Protein AF-A0A961XMP0-F1 (afdb_monomer_lite)

Radius of gyration: 29.36 Å; chains: 1; bounding box: 99×93×45 Å

Structure (mmCIF, N/CA/C/O backbone):
data_AF-A0A961XMP0-F1
#
_entry.id   AF-A0A961XMP0-F1
#
loop_
_atom_site.group_PDB
_atom_site.id
_atom_site.type_symbol
_atom_site.label_atom_id
_atom_site.label_alt_id
_atom_site.label_comp_id
_atom_site.label_asym_id
_atom_site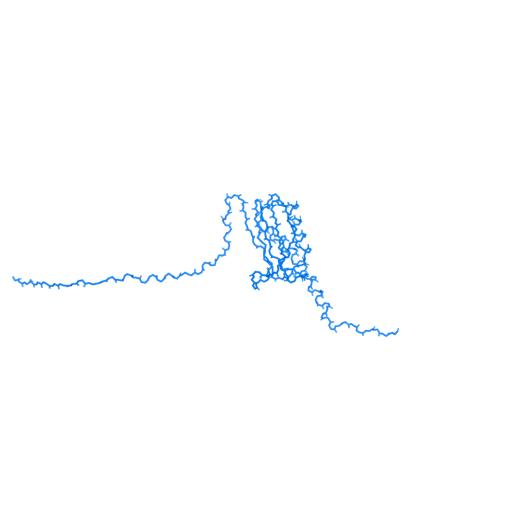.label_entity_id
_atom_site.label_seq_id
_atom_site.pdbx_PDB_ins_code
_atom_site.Cartn_x
_atom_site.Cartn_y
_atom_site.Cartn_z
_atom_site.occupancy
_atom_site.B_iso_or_equiv
_atom_site.auth_seq_id
_atom_site.auth_comp_id
_atom_site.auth_asym_id
_atom_site.auth_atom_id
_atom_site.pdbx_PDB_model_num
ATOM 1 N N . ASN A 1 1 ? -68.634 -59.457 -28.519 1.00 37.34 1 ASN A N 1
ATOM 2 C CA . ASN A 1 1 ? -67.687 -59.113 -29.603 1.00 37.34 1 ASN A CA 1
ATOM 3 C C . ASN A 1 1 ? -66.507 -58.380 -28.993 1.00 37.34 1 ASN A C 1
ATOM 5 O O . ASN A 1 1 ? -66.666 -57.226 -28.647 1.00 37.34 1 ASN A O 1
ATOM 9 N N . LEU A 1 2 ? -65.456 -59.065 -28.536 1.00 37.91 2 LEU A N 1
ATOM 10 C CA . LEU A 1 2 ? -64.418 -59.800 -29.287 1.00 37.91 2 LEU A CA 1
ATOM 11 C C . LEU A 1 2 ? -63.345 -58.866 -29.884 1.00 37.91 2 LEU A C 1
ATOM 13 O O . LEU A 1 2 ? -63.537 -58.380 -30.993 1.00 37.91 2 LEU A O 1
ATOM 17 N N . LYS A 1 3 ? -62.228 -58.703 -29.150 1.00 43.72 3 LYS A 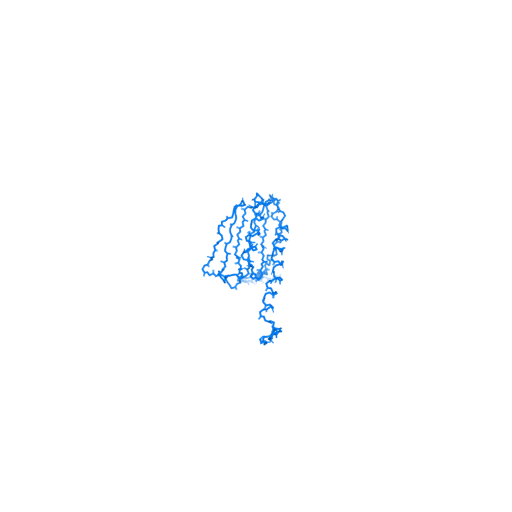N 1
ATOM 18 C CA . LYS A 1 3 ? -60.795 -58.771 -29.558 1.00 43.72 3 LYS A CA 1
ATOM 19 C C . LYS A 1 3 ? -59.956 -57.983 -28.526 1.00 43.72 3 LYS A C 1
ATOM 21 O O . LYS A 1 3 ? -60.251 -56.815 -28.322 1.00 43.72 3 LYS A O 1
ATOM 26 N N . ARG A 1 4 ? -59.086 -58.581 -27.689 1.00 39.03 4 ARG A N 1
ATOM 27 C CA . ARG A 1 4 ? -57.806 -59.293 -27.967 1.00 39.03 4 ARG A CA 1
ATOM 28 C C . ARG A 1 4 ? -56.853 -58.457 -28.830 1.00 39.03 4 ARG A C 1
ATOM 30 O O . ARG A 1 4 ? -57.309 -57.968 -29.853 1.00 39.03 4 ARG A O 1
ATOM 37 N N . ASP A 1 5 ? -55.549 -58.310 -28.610 1.00 39.44 5 ASP A N 1
ATOM 38 C CA . ASP A 1 5 ? -54.540 -58.714 -27.611 1.00 39.44 5 ASP A CA 1
ATOM 39 C C . ASP A 1 5 ? -53.233 -57.969 -28.010 1.00 39.44 5 ASP A C 1
ATOM 41 O O . ASP A 1 5 ? -53.103 -57.616 -29.181 1.00 39.44 5 ASP A O 1
ATOM 45 N N . ALA A 1 6 ? -52.263 -57.874 -27.082 1.00 36.75 6 ALA A N 1
ATOM 46 C CA . ALA A 1 6 ? -50.794 -57.788 -27.290 1.00 36.75 6 ALA A CA 1
ATOM 47 C C . ALA A 1 6 ? -50.204 -56.539 -28.001 1.00 36.75 6 ALA A C 1
ATOM 49 O O . ALA A 1 6 ? -50.778 -56.006 -28.934 1.00 36.75 6 ALA A O 1
ATOM 50 N N . GLY A 1 7 ? -49.020 -56.010 -27.675 1.00 31.45 7 GLY A N 1
ATOM 51 C CA . GLY A 1 7 ? -47.915 -56.398 -26.793 1.00 31.45 7 GLY A CA 1
ATOM 52 C C . GLY A 1 7 ? -46.647 -55.607 -27.201 1.00 31.45 7 GLY A C 1
ATOM 53 O O . GLY A 1 7 ? -46.629 -55.029 -28.284 1.00 31.45 7 GLY A O 1
ATOM 54 N N . SER A 1 8 ? -45.594 -55.659 -26.367 1.00 34.47 8 SER A N 1
ATOM 55 C CA . SER A 1 8 ? -44.212 -55.152 -26.593 1.00 34.47 8 SER A CA 1
ATOM 56 C C . SER A 1 8 ? -44.005 -53.627 -26.635 1.00 34.47 8 SER A C 1
ATOM 58 O O . SER A 1 8 ? -44.856 -52.898 -27.110 1.00 34.47 8 SER A O 1
ATOM 60 N N . ALA A 1 9 ? -42.873 -53.040 -26.242 1.00 39.22 9 ALA A N 1
ATOM 61 C CA . ALA A 1 9 ? -41.673 -53.462 -25.521 1.00 39.22 9 ALA A CA 1
ATOM 62 C C . ALA A 1 9 ? -40.875 -52.180 -25.164 1.00 39.22 9 ALA A C 1
ATOM 64 O O . ALA A 1 9 ? -41.014 -51.151 -25.817 1.00 39.22 9 ALA A O 1
ATOM 65 N N . VAL A 1 10 ? -40.060 -52.295 -24.118 1.00 41.28 10 VAL A N 1
ATOM 66 C CA . VAL A 1 10 ? -38.988 -51.420 -23.592 1.00 41.28 10 VAL A CA 1
ATOM 67 C C . VAL A 1 10 ? -38.142 -50.637 -24.615 1.00 41.28 10 VAL A C 1
ATOM 69 O O . VAL A 1 10 ? -37.844 -51.183 -25.674 1.00 41.28 10 VAL A O 1
ATOM 72 N N . HIS A 1 11 ? -37.693 -49.434 -24.208 1.00 39.97 11 HIS A N 1
ATOM 73 C CA . HIS A 1 11 ? -36.399 -48.720 -24.430 1.00 39.97 11 HIS A CA 1
ATOM 74 C C . HIS A 1 11 ? -36.661 -47.210 -24.209 1.00 39.97 11 HIS A C 1
ATOM 76 O O . HIS A 1 11 ? -37.748 -46.742 -24.524 1.00 39.97 11 HIS A O 1
ATOM 82 N N . ASP A 1 12 ? -35.788 -46.329 -23.739 1.00 38.31 12 ASP A N 1
ATOM 83 C CA . ASP A 1 12 ? -34.510 -46.354 -23.032 1.00 38.31 12 ASP A CA 1
ATOM 84 C C . ASP A 1 12 ? -34.289 -44.901 -22.554 1.00 38.31 12 ASP A C 1
ATOM 86 O O . ASP A 1 12 ? -34.971 -43.971 -23.001 1.00 38.31 12 ASP A O 1
ATOM 90 N N . HIS A 1 13 ? -33.365 -44.705 -21.626 1.00 52.16 13 HIS A N 1
ATOM 91 C CA . HIS A 1 13 ? -33.076 -43.430 -20.977 1.00 52.16 13 HIS A CA 1
ATOM 92 C C . HIS A 1 13 ? -32.430 -42.390 -21.911 1.00 52.16 13 HIS A C 1
ATOM 94 O O . HIS A 1 13 ? -31.465 -42.705 -22.597 1.00 52.16 1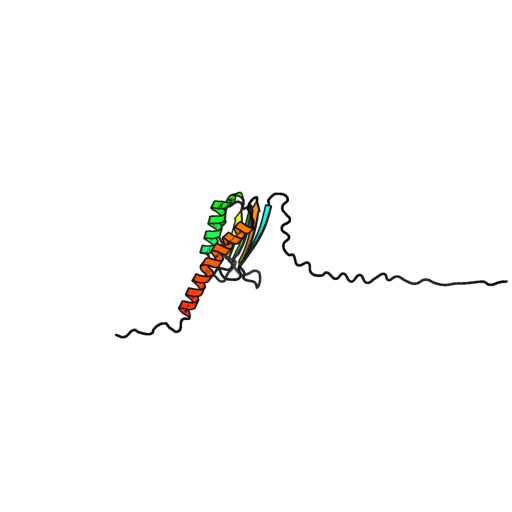3 HIS A O 1
ATOM 100 N N . ALA A 1 14 ? -32.861 -41.124 -21.818 1.00 44.22 14 ALA A N 1
ATOM 101 C CA . ALA A 1 14 ? -31.994 -39.938 -21.930 1.00 44.22 14 ALA A CA 1
ATOM 102 C C . ALA A 1 14 ? -32.779 -38.679 -21.520 1.00 44.22 14 ALA A C 1
ATOM 104 O O . ALA A 1 14 ? -33.478 -38.059 -22.321 1.00 44.22 14 ALA A O 1
ATOM 105 N N . HIS A 1 15 ? -32.690 -38.318 -20.241 1.00 48.19 15 HIS A N 1
ATOM 106 C CA . HIS A 1 15 ? -33.170 -37.032 -19.748 1.00 48.19 15 HIS A CA 1
ATOM 107 C C . HIS A 1 15 ? -32.142 -35.936 -20.068 1.00 48.19 15 HIS A C 1
ATOM 109 O O . HIS A 1 15 ? -30.964 -36.106 -19.781 1.00 48.19 15 HIS A O 1
ATOM 115 N N . CYS A 1 16 ? -32.649 -34.856 -20.674 1.00 44.03 16 CYS A N 1
ATOM 116 C CA . CYS A 1 16 ? -32.157 -33.473 -20.728 1.00 44.03 16 CYS A CA 1
ATOM 117 C C . CYS A 1 16 ? -30.636 -33.218 -20.710 1.00 44.03 16 CYS A C 1
ATOM 119 O O . CYS A 1 16 ? -29.977 -33.341 -19.680 1.00 44.03 16 CYS A O 1
ATOM 121 N N . ASN A 1 17 ? -30.137 -32.680 -21.831 1.00 46.56 17 ASN A N 1
ATOM 122 C CA . ASN A 1 17 ? -29.031 -31.724 -21.827 1.00 46.56 17 ASN A CA 1
ATOM 123 C C . ASN A 1 17 ? -29.375 -30.579 -20.863 1.00 46.56 17 ASN A C 1
ATOM 125 O O . ASN A 1 17 ? -30.164 -29.698 -21.206 1.00 46.56 17 ASN A O 1
ATOM 129 N N . ASP A 1 18 ? -28.796 -30.603 -19.668 1.00 46.88 18 ASP A N 1
ATOM 130 C CA . ASP A 1 18 ? -28.601 -29.396 -18.875 1.00 46.88 18 ASP A CA 1
ATOM 131 C C . ASP A 1 18 ? -27.224 -28.855 -19.267 1.00 46.88 18 ASP A C 1
ATOM 133 O O . ASP A 1 18 ? -26.185 -29.230 -18.721 1.00 46.88 18 ASP A O 1
ATOM 137 N N . ASP A 1 19 ? -27.212 -28.060 -20.335 1.00 46.28 19 ASP A N 1
ATOM 138 C CA . ASP A 1 19 ? -26.082 -27.206 -20.668 1.00 46.28 19 ASP A CA 1
ATOM 139 C C . ASP A 1 19 ? -25.951 -26.177 -19.534 1.00 46.28 19 ASP A C 1
ATOM 141 O O . ASP A 1 19 ? -26.573 -25.113 -19.542 1.00 46.28 19 ASP A O 1
ATOM 145 N N . HIS A 1 20 ? -25.163 -26.532 -18.517 1.00 52.94 20 HIS A N 1
ATOM 146 C CA . HIS A 1 20 ? -24.686 -25.617 -17.490 1.00 52.94 20 HIS A CA 1
ATOM 147 C C . HIS A 1 20 ? -23.772 -24.571 -18.142 1.00 52.94 20 HIS A C 1
ATOM 149 O O . HIS A 1 20 ? -22.544 -24.697 -18.156 1.00 52.94 20 HIS A O 1
ATOM 155 N N . ASP A 1 21 ? -24.380 -23.517 -18.683 1.00 43.62 21 ASP A N 1
ATOM 156 C CA . ASP A 1 21 ? -23.687 -22.275 -18.993 1.00 43.62 21 ASP A CA 1
ATOM 157 C C . ASP A 1 21 ? -23.206 -21.650 -17.678 1.00 43.62 21 ASP A C 1
ATOM 159 O O . ASP A 1 21 ? -23.930 -20.946 -16.970 1.00 43.62 21 ASP A O 1
ATOM 163 N N . HIS A 1 22 ? -21.954 -21.937 -17.324 1.00 51.44 22 HIS A N 1
ATOM 164 C CA . HIS A 1 22 ? -21.215 -21.201 -16.309 1.00 51.44 22 HIS A CA 1
ATOM 165 C C . HIS A 1 22 ? -20.852 -19.821 -16.863 1.00 51.44 22 HIS A C 1
ATOM 167 O O . HIS A 1 22 ? -19.689 -19.513 -17.138 1.00 51.44 22 HIS A O 1
ATOM 173 N N . SER A 1 23 ? -21.874 -18.978 -16.999 1.00 55.84 23 SER A N 1
ATOM 174 C CA . SER A 1 23 ? -21.735 -17.545 -17.190 1.00 55.84 23 SER A CA 1
ATOM 175 C C . SER A 1 23 ? -20.904 -16.977 -16.036 1.00 55.84 23 SER A C 1
ATOM 177 O O . SER A 1 23 ? -21.353 -16.840 -14.900 1.00 55.84 23 SER A O 1
ATOM 179 N N . LEU A 1 24 ? -19.642 -16.713 -16.366 1.00 49.91 24 LEU A N 1
ATOM 180 C CA . LEU A 1 24 ? -18.600 -16.025 -15.618 1.00 49.91 24 LEU A CA 1
ATOM 181 C C . LEU A 1 24 ? -19.163 -15.074 -14.553 1.00 49.91 24 LEU A C 1
ATOM 183 O O . LEU A 1 24 ? -19.532 -13.933 -14.843 1.00 49.91 24 LEU A O 1
ATOM 187 N N . HIS A 1 25 ? -19.155 -15.517 -13.295 1.00 42.47 25 HIS A N 1
ATOM 188 C CA . HIS A 1 25 ? -19.310 -14.622 -12.157 1.00 42.47 25 HIS A CA 1
ATOM 189 C C . HIS A 1 25 ? -18.108 -13.675 -12.119 1.00 42.47 25 HIS A C 1
ATOM 191 O O . HIS A 1 25 ? -17.068 -13.947 -11.518 1.00 42.47 25 HIS A O 1
ATOM 197 N N . ARG A 1 26 ? -18.255 -12.535 -12.793 1.00 40.97 26 ARG A N 1
ATOM 198 C CA . ARG A 1 26 ? -17.477 -11.330 -12.537 1.00 40.97 26 ARG A CA 1
ATOM 199 C C . ARG A 1 26 ? -17.668 -11.006 -11.058 1.00 40.97 26 ARG A C 1
ATOM 201 O O . ARG A 1 26 ? -18.730 -10.537 -10.663 1.00 40.97 26 ARG A O 1
ATOM 208 N N . HIS A 1 27 ? -16.658 -11.302 -10.243 1.00 43.28 27 HIS A N 1
ATOM 209 C CA . HIS A 1 27 ? -16.590 -10.869 -8.851 1.00 43.28 27 HIS A CA 1
ATOM 210 C C . HIS A 1 27 ? -16.403 -9.347 -8.815 1.00 43.28 27 HIS A C 1
ATOM 212 O O . HIS A 1 27 ? -15.313 -8.831 -8.577 1.00 43.28 27 HIS A O 1
ATOM 218 N N . GLU A 1 28 ? -17.482 -8.622 -9.088 1.00 45.62 28 GLU A N 1
ATOM 219 C CA . GLU A 1 28 ? -17.669 -7.275 -8.577 1.00 45.62 28 GLU A CA 1
ATOM 220 C C . GLU A 1 28 ? -17.655 -7.411 -7.048 1.00 45.62 28 GLU A C 1
ATOM 222 O O . GLU A 1 28 ? -18.425 -8.184 -6.477 1.00 45.62 28 GLU A O 1
ATOM 227 N N . GLN A 1 29 ? -16.664 -6.805 -6.396 1.00 49.81 29 GLN A N 1
ATOM 228 C CA . GLN A 1 29 ? -16.400 -7.007 -4.973 1.00 49.81 29 GLN A CA 1
ATOM 229 C C . GLN A 1 29 ? -17.581 -6.491 -4.133 1.00 49.81 29 GLN A C 1
ATOM 231 O O . GLN A 1 29 ? -17.696 -5.297 -3.872 1.00 49.81 29 GLN A O 1
ATOM 236 N N . ASP A 1 30 ? -18.465 -7.398 -3.718 1.00 48.66 30 ASP A N 1
ATOM 237 C CA . ASP A 1 30 ? -19.588 -7.116 -2.822 1.00 48.66 30 ASP A CA 1
ATOM 238 C C . ASP A 1 30 ? -19.068 -6.683 -1.428 1.00 48.66 30 ASP A C 1
ATOM 240 O O . ASP A 1 30 ? -18.351 -7.451 -0.776 1.00 48.66 30 ASP A O 1
ATOM 244 N N . PRO A 1 31 ? -19.409 -5.482 -0.915 1.00 53.31 31 PRO A N 1
ATOM 245 C CA . PRO A 1 31 ? -18.901 -4.956 0.359 1.00 53.31 31 PRO A CA 1
ATOM 246 C C . PRO A 1 31 ? -19.544 -5.586 1.615 1.00 53.31 31 PRO A C 1
ATOM 248 O O . PRO A 1 31 ? -19.527 -4.988 2.692 1.00 53.31 31 PRO A O 1
ATOM 251 N N . ARG A 1 32 ? -20.138 -6.781 1.526 1.00 48.88 32 ARG A N 1
ATOM 252 C CA . ARG A 1 32 ? -21.027 -7.328 2.571 1.00 48.88 32 ARG A CA 1
ATOM 253 C C . ARG A 1 32 ? -20.388 -8.206 3.649 1.00 48.88 32 ARG A C 1
ATOM 255 O O . ARG A 1 32 ? -21.115 -8.712 4.501 1.00 48.88 32 ARG A O 1
ATOM 262 N N . ILE A 1 33 ? -19.062 -8.313 3.749 1.00 52.41 33 ILE A N 1
ATOM 263 C CA . ILE A 1 33 ? -18.427 -8.906 4.948 1.00 52.41 33 ILE A CA 1
ATOM 264 C C . ILE A 1 33 ? -18.322 -7.843 6.061 1.00 52.41 33 ILE A C 1
ATOM 266 O O . ILE A 1 33 ? -17.253 -7.540 6.569 1.00 52.41 33 ILE A O 1
ATOM 270 N N . ALA A 1 34 ? -19.448 -7.249 6.460 1.00 53.41 34 ALA A N 1
ATOM 271 C CA . ALA A 1 34 ? -19.516 -6.241 7.524 1.00 53.41 34 ALA A CA 1
ATOM 272 C C . ALA A 1 34 ? -19.912 -6.842 8.885 1.00 53.41 34 ALA A C 1
ATOM 274 O O . ALA A 1 34 ? -20.458 -6.145 9.736 1.00 53.41 34 ALA A O 1
ATOM 275 N N . HIS A 1 35 ? -19.673 -8.136 9.129 1.00 54.06 35 HIS A N 1
ATOM 276 C CA . HIS A 1 35 ? -20.205 -8.772 10.341 1.00 54.06 35 HIS A CA 1
ATOM 277 C C . HIS A 1 35 ? -19.411 -8.451 11.626 1.00 54.06 35 HIS A C 1
ATOM 279 O O . HIS A 1 35 ? -19.889 -8.729 12.720 1.00 54.06 35 HIS A O 1
ATOM 285 N N . GLN A 1 36 ? -18.224 -7.832 11.532 1.00 70.19 36 GLN A N 1
ATOM 286 C CA . GLN A 1 36 ? -17.381 -7.492 12.700 1.00 70.19 36 GLN A CA 1
ATOM 287 C C . GLN A 1 36 ? -16.622 -6.157 12.563 1.00 70.19 36 GLN A C 1
ATOM 289 O O . GLN A 1 36 ? -15.614 -5.934 13.240 1.00 70.19 36 GLN A O 1
ATOM 294 N N . GLY A 1 37 ? -17.059 -5.281 11.650 1.00 84.19 37 GLY A N 1
ATOM 295 C CA . GLY A 1 37 ? -16.335 -4.048 11.320 1.00 84.19 37 GLY A CA 1
ATOM 296 C C . GLY A 1 37 ? -14.952 -4.293 10.705 1.00 84.19 37 GLY A C 1
ATOM 297 O O . GLY A 1 37 ? -14.113 -3.399 10.738 1.00 84.19 37 GLY A O 1
ATOM 298 N N . ILE A 1 38 ? -14.695 -5.501 10.195 1.00 90.75 38 ILE A N 1
ATOM 299 C CA . ILE A 1 38 ? -13.493 -5.837 9.432 1.00 90.75 38 ILE A CA 1
ATOM 300 C C . ILE A 1 38 ? -13.796 -5.576 7.964 1.00 90.75 38 ILE A C 1
ATOM 302 O O . ILE A 1 38 ? -14.817 -6.036 7.469 1.00 90.75 38 ILE A O 1
ATOM 306 N N . SER A 1 39 ? -12.897 -4.885 7.276 1.00 90.25 39 SER A N 1
ATOM 307 C CA . SER A 1 39 ? -13.047 -4.571 5.859 1.00 90.25 39 SER A CA 1
ATOM 308 C C . SER A 1 39 ? -11.745 -4.845 5.123 1.00 90.25 39 SER A C 1
ATOM 310 O O . SER A 1 39 ? -10.661 -4.644 5.671 1.00 90.25 39 SER A O 1
ATOM 312 N N . SER A 1 40 ? -11.840 -5.277 3.871 1.00 91.00 40 SER A N 1
ATOM 313 C CA . SER A 1 40 ? -10.691 -5.448 2.983 1.00 91.00 40 SER A CA 1
ATOM 314 C C . SER A 1 40 ? -10.821 -4.545 1.769 1.00 91.00 40 SER A C 1
ATOM 316 O O . SER A 1 40 ? -11.919 -4.391 1.238 1.00 91.00 40 SER A O 1
ATOM 318 N N . LEU A 1 41 ? -9.702 -3.999 1.306 1.00 94.00 41 LEU A N 1
ATOM 319 C CA . LEU A 1 41 ? -9.615 -3.324 0.016 1.00 94.00 41 LEU A CA 1
ATOM 320 C C . LEU A 1 41 ? -8.329 -3.698 -0.712 1.00 94.00 41 LEU A C 1
ATOM 322 O O . LEU A 1 41 ? -7.332 -4.070 -0.086 1.00 94.00 41 LEU A O 1
ATOM 326 N N . VAL A 1 42 ? -8.372 -3.574 -2.035 1.00 95.19 42 VAL A N 1
ATOM 327 C CA . VAL A 1 42 ? -7.212 -3.721 -2.910 1.00 95.19 42 VAL A CA 1
ATOM 328 C C . VAL A 1 42 ? -6.950 -2.372 -3.564 1.00 95.19 42 VAL A C 1
ATOM 330 O O . VAL A 1 42 ? -7.779 -1.883 -4.324 1.00 95.19 42 VAL A O 1
ATOM 333 N N . LEU A 1 43 ? -5.805 -1.778 -3.249 1.00 95.00 43 LEU A N 1
ATOM 334 C CA . LEU A 1 43 ? -5.296 -0.586 -3.917 1.00 95.00 43 LEU A CA 1
ATOM 335 C C . LEU A 1 43 ? -4.565 -1.037 -5.179 1.00 95.00 43 LEU A C 1
ATOM 337 O O . LEU A 1 43 ? -3.702 -1.915 -5.090 1.00 95.00 43 LEU A O 1
ATOM 341 N N . VAL A 1 44 ? -4.900 -0.453 -6.327 1.00 94.31 44 VAL A N 1
ATOM 342 C CA . VAL A 1 44 ? -4.262 -0.753 -7.615 1.00 94.31 44 VAL A CA 1
ATOM 343 C C . VAL A 1 44 ? -3.749 0.540 -8.235 1.00 94.31 44 VAL A C 1
ATOM 345 O O . VAL A 1 44 ? -4.436 1.560 -8.182 1.00 94.31 44 VAL A O 1
ATOM 348 N N . HIS A 1 45 ? -2.543 0.505 -8.798 1.00 94.56 45 HIS A N 1
ATOM 349 C CA . HIS A 1 45 ? -1.992 1.620 -9.559 1.00 94.56 45 HIS A CA 1
ATOM 350 C C . HIS A 1 45 ? -1.133 1.119 -10.721 1.00 94.56 45 HIS A C 1
ATOM 352 O O . HIS A 1 45 ? -0.230 0.307 -10.521 1.00 94.56 45 HIS A O 1
ATOM 358 N N . ASP A 1 46 ? -1.416 1.610 -11.925 1.00 91.88 46 ASP A N 1
ATOM 359 C CA . ASP A 1 46 ? -0.863 1.048 -13.164 1.00 91.88 46 ASP A CA 1
ATOM 360 C C . ASP A 1 46 ? 0.533 1.590 -13.510 1.00 91.88 46 ASP A C 1
ATOM 362 O O . ASP A 1 46 ? 1.296 0.935 -14.218 1.00 91.88 46 ASP A O 1
ATOM 366 N N . SER A 1 47 ? 0.890 2.765 -12.986 1.00 90.50 47 SER A N 1
ATOM 367 C CA . SER A 1 47 ? 2.179 3.412 -13.245 1.00 90.50 47 SER A CA 1
ATOM 368 C C . SER A 1 47 ? 3.212 3.115 -12.148 1.00 90.50 47 SER A C 1
ATOM 370 O O . SER A 1 47 ? 2.844 2.825 -11.006 1.00 90.50 47 SER A O 1
ATOM 372 N N . PRO A 1 48 ? 4.520 3.211 -12.449 1.00 93.06 48 PRO A N 1
ATOM 373 C CA . PRO A 1 48 ? 5.557 3.142 -11.426 1.00 93.06 48 PRO A CA 1
ATOM 374 C C . PRO A 1 48 ? 5.428 4.289 -10.416 1.00 93.06 48 PRO A 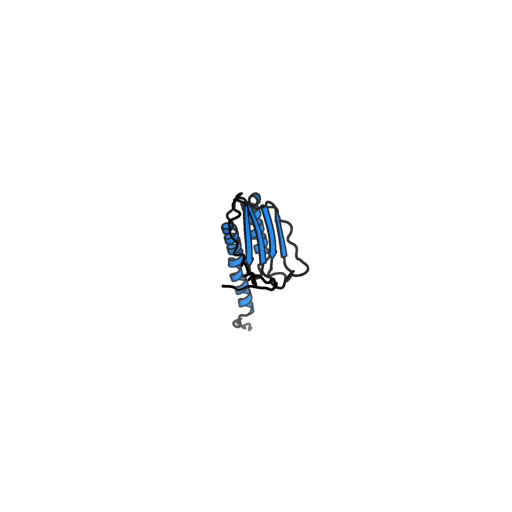C 1
ATOM 376 O O . PRO A 1 48 ? 5.237 5.445 -10.797 1.00 93.06 48 PRO A O 1
ATOM 379 N N . LEU A 1 49 ? 5.575 3.976 -9.129 1.00 92.88 49 LEU A N 1
ATOM 380 C CA . LEU A 1 49 ? 5.552 4.944 -8.030 1.00 92.88 49 LEU A CA 1
ATOM 381 C C . LEU A 1 49 ? 6.959 5.139 -7.456 1.00 92.88 49 LEU A C 1
ATOM 383 O O . LEU A 1 49 ? 7.672 4.160 -7.271 1.00 92.88 49 LEU A O 1
ATOM 387 N N . PRO A 1 50 ? 7.382 6.357 -7.097 1.00 93.00 50 PRO A N 1
ATOM 388 C CA . PRO A 1 50 ? 8.641 6.526 -6.379 1.00 93.00 50 PRO A CA 1
ATOM 389 C C . PRO A 1 50 ? 8.618 5.767 -5.047 1.00 93.00 50 PRO A C 1
ATOM 391 O O . PRO A 1 50 ? 7.619 5.831 -4.322 1.00 93.00 50 PRO A O 1
ATOM 394 N N . VAL A 1 51 ? 9.716 5.107 -4.672 1.00 91.94 51 VAL A N 1
ATOM 395 C CA . VAL A 1 51 ? 9.817 4.341 -3.407 1.00 91.94 51 VAL A CA 1
ATOM 396 C C . VAL A 1 51 ? 9.376 5.189 -2.207 1.00 91.94 51 VAL A C 1
ATOM 398 O O . VAL A 1 51 ? 8.578 4.742 -1.381 1.00 91.94 51 VAL A O 1
ATOM 401 N N . ARG A 1 52 ? 9.795 6.460 -2.170 1.00 91.31 52 ARG A N 1
ATOM 402 C CA . ARG A 1 52 ? 9.438 7.421 -1.113 1.00 91.31 52 ARG A CA 1
ATOM 403 C C . ARG A 1 52 ? 7.927 7.572 -0.908 1.00 91.31 52 ARG A C 1
ATOM 405 O O . ARG A 1 52 ? 7.483 7.777 0.220 1.00 91.31 52 ARG A O 1
ATOM 412 N N . VAL A 1 53 ? 7.131 7.489 -1.977 1.00 91.62 53 VAL A N 1
ATOM 413 C CA . VAL A 1 53 ? 5.662 7.598 -1.907 1.00 91.62 53 VAL A CA 1
ATOM 414 C C . VAL A 1 53 ? 5.086 6.454 -1.085 1.00 91.62 53 VAL A C 1
ATOM 416 O O . VAL A 1 53 ? 4.229 6.663 -0.227 1.00 91.62 53 VAL A O 1
ATOM 419 N N . ILE A 1 54 ? 5.600 5.252 -1.317 1.00 92.69 54 ILE A N 1
ATOM 420 C CA . ILE A 1 54 ? 5.174 4.032 -0.640 1.00 92.69 54 ILE A CA 1
ATOM 421 C C . ILE A 1 54 ? 5.614 4.052 0.818 1.00 92.69 54 ILE A C 1
ATOM 423 O O . ILE A 1 54 ? 4.816 3.716 1.690 1.00 92.69 54 ILE A O 1
ATOM 427 N N . GLU A 1 55 ? 6.843 4.491 1.089 1.00 91.75 55 GLU A N 1
ATOM 428 C CA . GLU A 1 55 ? 7.360 4.660 2.451 1.00 91.75 55 GLU A CA 1
ATOM 429 C C . GLU A 1 55 ? 6.495 5.642 3.246 1.00 91.75 55 GLU A C 1
ATOM 431 O O . GLU A 1 55 ? 5.976 5.286 4.301 1.00 91.75 55 GLU A O 1
ATOM 436 N N . THR A 1 56 ? 6.233 6.832 2.696 1.00 91.88 56 THR A N 1
ATOM 437 C CA . THR A 1 56 ? 5.417 7.859 3.368 1.00 91.88 56 THR A CA 1
ATOM 438 C C . THR A 1 56 ? 3.978 7.386 3.588 1.00 91.88 56 THR A C 1
ATOM 440 O O . THR A 1 56 ? 3.400 7.614 4.653 1.00 91.88 56 THR A O 1
ATOM 443 N N . PHE A 1 57 ? 3.390 6.688 2.612 1.00 92.31 57 PHE A N 1
ATOM 444 C CA . PHE A 1 57 ? 2.074 6.072 2.771 1.00 92.31 57 PHE A CA 1
ATOM 445 C C . PHE A 1 57 ? 2.064 5.039 3.911 1.00 92.31 57 PHE A C 1
ATOM 447 O O . PHE A 1 57 ? 1.168 5.074 4.758 1.00 92.31 57 PHE A O 1
ATOM 454 N N . CYS A 1 58 ? 3.061 4.149 3.966 1.00 91.06 58 CYS A N 1
ATOM 455 C CA . CYS A 1 58 ? 3.180 3.138 5.018 1.00 91.06 58 CYS A CA 1
ATOM 456 C C . CYS A 1 58 ? 3.384 3.772 6.402 1.00 91.06 58 CYS A C 1
ATOM 458 O O . CYS A 1 58 ? 2.701 3.389 7.350 1.00 91.06 58 CYS A O 1
ATOM 460 N N . GLU A 1 59 ? 4.270 4.763 6.520 1.00 90.12 59 GLU A N 1
ATOM 461 C CA . GLU A 1 59 ? 4.540 5.501 7.762 1.00 90.12 59 GLU A CA 1
ATOM 462 C C . GLU A 1 59 ? 3.291 6.213 8.292 1.00 90.12 59 GLU A C 1
ATOM 464 O O . GLU A 1 59 ? 2.976 6.150 9.486 1.00 90.12 59 GLU A O 1
ATOM 469 N N . LEU A 1 60 ? 2.534 6.864 7.408 1.00 90.12 60 LEU A N 1
ATOM 470 C CA . LEU A 1 60 ? 1.301 7.537 7.795 1.00 90.12 60 LEU A CA 1
ATOM 471 C C . LEU A 1 60 ? 0.224 6.533 8.218 1.00 90.12 60 LEU A C 1
ATOM 473 O O . LEU A 1 60 ? -0.453 6.738 9.226 1.00 90.12 60 LEU A O 1
ATOM 477 N N . LEU A 1 61 ? 0.084 5.424 7.491 1.00 89.75 61 LEU A N 1
ATOM 478 C CA . LEU A 1 61 ? -0.873 4.380 7.849 1.00 89.75 61 LEU A CA 1
ATOM 479 C C . LEU A 1 61 ? -0.512 3.723 9.192 1.00 89.75 61 LEU A C 1
ATOM 481 O O . LEU A 1 61 ? -1.403 3.469 10.002 1.00 89.75 61 LEU A O 1
ATOM 485 N N . ALA A 1 62 ? 0.779 3.498 9.453 1.00 88.19 62 ALA A N 1
ATOM 486 C CA . ALA A 1 62 ? 1.291 2.990 10.725 1.00 88.19 62 ALA A CA 1
ATOM 487 C C . ALA A 1 62 ? 0.993 3.943 11.891 1.00 88.19 62 ALA A C 1
ATOM 489 O O . ALA A 1 62 ? 0.466 3.520 12.920 1.00 88.19 62 ALA A O 1
ATOM 490 N N . SER A 1 63 ? 1.317 5.227 11.722 1.00 87.62 63 SER A N 1
ATOM 491 C CA . SER A 1 63 ? 1.227 6.235 12.784 1.00 87.62 63 SER A CA 1
ATOM 492 C C . SER A 1 63 ? -0.209 6.651 13.101 1.00 87.62 63 SER A C 1
ATOM 494 O O . SER A 1 63 ? -0.572 6.737 14.273 1.00 87.62 63 SER A O 1
ATOM 496 N N . ALA A 1 64 ? -1.042 6.876 12.083 1.00 84.12 64 ALA A N 1
ATOM 497 C CA . ALA A 1 64 ? -2.410 7.357 12.268 1.00 84.12 64 ALA A CA 1
ATOM 498 C C . ALA A 1 64 ? -3.421 6.224 12.501 1.00 84.12 64 ALA A C 1
ATOM 500 O O . ALA A 1 64 ? -4.422 6.424 13.193 1.00 84.12 64 ALA A O 1
ATOM 501 N N . HIS A 1 65 ? -3.176 5.040 11.926 1.00 85.94 65 HIS A N 1
ATOM 502 C CA . HIS A 1 65 ? -4.167 3.960 11.863 1.00 85.94 65 HIS A CA 1
ATOM 503 C C . HIS A 1 65 ? -3.605 2.556 12.133 1.00 85.94 65 HIS A C 1
ATOM 505 O O . HIS A 1 65 ? -4.233 1.551 11.784 1.00 85.94 65 HIS A O 1
ATOM 511 N N . GLY A 1 66 ? -2.439 2.451 12.776 1.00 83.56 66 GLY A N 1
ATOM 512 C CA . GLY A 1 66 ? -1.779 1.167 13.018 1.00 83.56 66 GLY A CA 1
ATOM 513 C C . GLY A 1 66 ? -2.623 0.166 13.815 1.00 83.56 66 GLY A C 1
ATOM 514 O O . GLY A 1 66 ? -2.580 -1.032 13.539 1.00 83.56 66 GLY A O 1
ATOM 515 N N . SER A 1 67 ? -3.452 0.640 14.751 1.00 88.50 67 SER A N 1
ATOM 516 C CA . SER A 1 67 ? -4.342 -0.212 15.553 1.00 88.50 67 SER A CA 1
ATOM 517 C C . SER A 1 67 ? -5.549 -0.740 14.767 1.00 88.50 67 SER A C 1
ATOM 519 O O . SER A 1 67 ? -6.040 -1.832 15.064 1.00 88.50 67 SER A O 1
ATOM 521 N N . GLN A 1 68 ? -6.008 -0.005 13.749 1.00 91.12 68 GLN A N 1
ATOM 522 C CA . GLN A 1 68 ? -7.053 -0.449 12.825 1.00 91.12 68 GLN A CA 1
ATOM 523 C C . GLN A 1 68 ? -6.504 -1.321 11.690 1.00 91.12 68 GLN A C 1
ATOM 525 O O . GLN A 1 68 ? -7.269 -2.060 11.073 1.00 91.12 68 GLN A O 1
ATOM 530 N N . LEU A 1 69 ? -5.203 -1.268 11.397 1.00 91.81 69 LEU A N 1
ATOM 531 C CA . LEU A 1 69 ? -4.582 -2.067 10.345 1.00 91.81 69 LEU A CA 1
ATOM 532 C C . LEU A 1 69 ? -4.300 -3.496 10.825 1.00 91.81 69 LEU A C 1
ATOM 534 O O . LEU A 1 69 ? -3.368 -3.736 11.581 1.00 91.81 69 LEU A O 1
ATOM 538 N N . LEU A 1 70 ? -5.040 -4.490 10.337 1.00 92.81 70 LEU A N 1
ATOM 539 C CA . LEU A 1 70 ? -4.779 -5.894 10.676 1.00 92.81 70 LEU A CA 1
ATOM 540 C C . LEU A 1 70 ? -3.645 -6.483 9.838 1.00 92.81 70 LEU A C 1
ATOM 542 O O . LEU A 1 70 ? -2.782 -7.187 10.366 1.00 92.81 70 LEU A O 1
ATOM 546 N N . ARG A 1 71 ? -3.654 -6.204 8.533 1.00 93.12 71 ARG A N 1
ATOM 547 C CA . ARG A 1 71 ? -2.656 -6.706 7.588 1.00 93.12 71 ARG A CA 1
ATOM 548 C C . ARG A 1 71 ? -2.542 -5.782 6.388 1.00 93.12 71 ARG A C 1
ATOM 550 O O . ARG A 1 71 ? -3.553 -5.320 5.870 1.00 93.12 71 ARG A O 1
ATOM 557 N N . LEU A 1 72 ? -1.322 -5.604 5.910 1.00 94.25 72 LEU A N 1
ATOM 558 C CA . LEU A 1 72 ? -1.007 -5.012 4.624 1.00 94.25 72 LEU A CA 1
ATOM 559 C C . LEU A 1 72 ? -0.025 -5.921 3.898 1.00 94.25 72 LEU A C 1
ATOM 561 O O . LEU A 1 72 ? 0.966 -6.373 4.478 1.00 94.25 72 LEU A O 1
ATOM 565 N N . LYS A 1 73 ? -0.307 -6.201 2.632 1.00 95.06 73 LYS A N 1
ATOM 566 C CA . LYS A 1 73 ? 0.644 -6.831 1.721 1.00 95.06 73 LYS A CA 1
ATOM 567 C C . LYS A 1 73 ? 0.605 -6.110 0.393 1.00 95.06 73 LYS A C 1
ATOM 569 O O . LYS A 1 73 ? -0.473 -5.985 -0.175 1.00 95.06 73 LYS A O 1
ATOM 574 N N . GLY A 1 74 ? 1.754 -5.676 -0.094 1.00 94.94 74 GLY A N 1
ATOM 575 C CA . GLY A 1 74 ? 1.872 -4.988 -1.365 1.00 94.94 74 GLY A CA 1
ATOM 576 C C . GLY A 1 74 ? 2.953 -5.588 -2.240 1.00 94.94 74 GLY A C 1
ATOM 577 O O . GLY A 1 74 ? 4.028 -5.922 -1.748 1.00 94.94 74 GLY A O 1
ATOM 578 N N . LEU A 1 75 ? 2.643 -5.697 -3.526 1.00 96.12 75 LEU A N 1
ATOM 579 C CA . LEU A 1 75 ? 3.602 -5.843 -4.609 1.00 96.12 75 LEU A CA 1
ATOM 580 C C . LEU A 1 75 ? 3.573 -4.529 -5.384 1.00 96.12 75 LEU A C 1
ATOM 582 O O . LEU A 1 75 ? 2.512 -4.123 -5.854 1.00 96.12 75 LEU A O 1
ATOM 586 N N . VAL A 1 76 ? 4.696 -3.832 -5.453 1.00 96.31 76 VAL A N 1
ATOM 587 C CA . VAL A 1 76 ? 4.728 -2.438 -5.884 1.00 96.31 76 VAL A CA 1
ATOM 588 C C . VAL A 1 76 ? 5.673 -2.263 -7.058 1.00 96.31 76 VAL A C 1
ATOM 590 O O . VAL A 1 76 ? 6.822 -2.705 -7.016 1.00 96.31 76 VAL A O 1
ATOM 593 N N . ASN A 1 77 ? 5.173 -1.596 -8.093 1.00 95.62 77 ASN A N 1
ATOM 594 C CA . ASN A 1 77 ? 5.966 -1.129 -9.216 1.00 95.62 77 ASN A CA 1
ATOM 595 C C . ASN A 1 77 ? 6.609 0.198 -8.837 1.00 95.62 77 ASN A C 1
ATOM 597 O O . ASN A 1 77 ? 5.888 1.169 -8.595 1.00 95.62 77 ASN A O 1
ATOM 601 N N . VAL A 1 78 ? 7.938 0.231 -8.764 1.00 94.69 78 VAL A N 1
ATOM 602 C CA . VAL A 1 78 ? 8.663 1.435 -8.366 1.00 94.69 78 VAL A CA 1
ATOM 603 C C . VAL A 1 78 ? 9.454 2.042 -9.513 1.00 94.69 78 VAL A C 1
ATOM 605 O O . VAL A 1 78 ? 9.972 1.332 -10.368 1.00 94.69 78 VAL A O 1
ATOM 608 N N . ALA A 1 79 ? 9.549 3.369 -9.543 1.00 92.62 79 ALA A N 1
ATOM 609 C CA . ALA A 1 79 ? 10.218 4.084 -10.632 1.00 92.62 79 ALA A CA 1
ATOM 610 C C . ALA A 1 79 ? 11.742 3.856 -10.644 1.00 92.62 79 ALA A C 1
ATOM 612 O O . ALA A 1 79 ? 12.385 3.918 -11.690 1.00 92.62 79 ALA A O 1
ATOM 613 N N . GLU A 1 80 ? 12.326 3.592 -9.479 1.00 92.00 80 GLU A N 1
ATOM 614 C CA . GLU A 1 80 ? 13.767 3.492 -9.265 1.00 92.00 80 GLU A CA 1
ATOM 615 C C . GLU A 1 80 ? 14.341 2.107 -9.602 1.00 92.00 80 GLU A C 1
ATOM 617 O O . GLU A 1 80 ? 15.557 1.966 -9.738 1.00 92.00 80 GLU A O 1
ATOM 622 N N . ASN A 1 81 ? 13.500 1.074 -9.715 1.00 90.06 81 ASN A N 1
ATOM 623 C CA . ASN A 1 81 ? 13.945 -0.301 -9.930 1.00 90.06 81 ASN A CA 1
ATOM 624 C C . ASN A 1 81 ? 12.904 -1.103 -10.734 1.00 90.06 81 ASN A C 1
ATOM 626 O O . ASN A 1 81 ? 11.742 -1.136 -10.339 1.00 90.06 81 ASN A O 1
ATOM 630 N N . PRO A 1 82 ? 13.296 -1.804 -11.817 1.00 90.88 82 PRO A N 1
ATOM 631 C CA . PRO A 1 82 ? 12.367 -2.615 -12.608 1.00 90.88 82 PRO A CA 1
ATOM 632 C C . PRO A 1 82 ? 11.849 -3.867 -11.881 1.00 90.88 82 PRO A C 1
ATOM 634 O O . PRO A 1 82 ? 10.899 -4.493 -12.352 1.00 90.88 82 PRO A O 1
ATOM 637 N N . LEU A 1 83 ? 12.481 -4.281 -10.779 1.00 94.12 83 LEU A N 1
ATOM 638 C CA . LEU A 1 83 ? 12.043 -5.409 -9.959 1.00 94.12 83 LEU A CA 1
ATOM 639 C C . LEU A 1 83 ? 10.960 -4.969 -8.965 1.00 94.12 83 LEU A C 1
ATOM 641 O O . LEU A 1 83 ? 11.038 -3.861 -8.432 1.00 94.12 83 LEU A O 1
ATOM 645 N N . PRO A 1 84 ? 9.974 -5.829 -8.654 1.00 95.69 84 PRO A N 1
ATOM 646 C CA . PRO A 1 84 ? 8.885 -5.422 -7.786 1.00 95.69 84 PRO A CA 1
ATOM 647 C C . PRO A 1 84 ? 9.356 -5.298 -6.338 1.00 95.69 84 PRO A C 1
ATOM 649 O O . PRO A 1 84 ? 10.054 -6.175 -5.809 1.00 95.69 84 PRO A O 1
ATOM 652 N N . LEU A 1 85 ? 8.908 -4.231 -5.683 1.00 96.06 85 LEU A N 1
ATOM 653 C CA . LEU A 1 85 ? 9.112 -3.999 -4.262 1.00 96.06 85 LEU A CA 1
ATOM 654 C C . LEU A 1 85 ? 7.979 -4.647 -3.464 1.00 96.06 85 LEU A C 1
ATOM 656 O O . LEU A 1 85 ? 6.800 -4.403 -3.720 1.00 96.06 85 LEU A O 1
ATOM 660 N N . VAL A 1 86 ? 8.323 -5.460 -2.473 1.00 95.75 86 VAL A N 1
ATOM 661 C CA . VAL A 1 86 ? 7.357 -6.085 -1.572 1.00 95.75 86 VAL A CA 1
ATOM 662 C C . VAL A 1 86 ? 7.315 -5.333 -0.257 1.00 95.75 86 VAL A C 1
ATOM 664 O O . VAL A 1 86 ? 8.336 -5.161 0.409 1.00 95.75 86 VAL A O 1
ATOM 667 N N . VAL A 1 87 ? 6.105 -4.943 0.138 1.00 94.25 87 VAL A N 1
ATOM 668 C CA . VAL A 1 87 ? 5.831 -4.276 1.413 1.00 94.25 87 VAL A CA 1
ATOM 669 C C . VAL A 1 87 ? 4.872 -5.107 2.249 1.00 94.25 87 VAL A C 1
ATOM 671 O O . VAL A 1 87 ? 3.846 -5.589 1.765 1.00 94.25 87 VAL A O 1
ATOM 674 N N . HIS A 1 88 ? 5.193 -5.284 3.526 1.00 92.94 88 HIS A N 1
ATOM 675 C CA . HIS A 1 88 ? 4.376 -6.051 4.459 1.00 92.94 88 HIS A CA 1
ATOM 676 C C . HIS A 1 88 ? 4.182 -5.277 5.760 1.00 92.94 88 HIS A C 1
ATOM 678 O O . HIS A 1 88 ? 5.153 -4.826 6.363 1.00 92.94 88 HIS A O 1
ATOM 684 N N . GLY A 1 89 ? 2.932 -5.188 6.214 1.00 89.44 89 GLY A N 1
ATOM 685 C CA . GLY A 1 89 ? 2.561 -4.582 7.490 1.00 89.44 89 GLY A CA 1
ATOM 686 C C . GLY A 1 89 ? 1.597 -5.460 8.284 1.00 89.44 89 GLY A C 1
ATOM 687 O O . GLY A 1 89 ? 0.712 -6.105 7.717 1.00 89.44 89 GLY A O 1
ATOM 688 N N . VAL A 1 90 ? 1.749 -5.502 9.605 1.00 87.75 90 VAL A N 1
ATOM 689 C CA . VAL A 1 90 ? 0.850 -6.212 10.528 1.00 87.75 90 VAL A CA 1
ATOM 690 C C . VAL A 1 90 ? 0.661 -5.352 11.770 1.00 87.75 90 VAL A C 1
ATOM 692 O O . VAL A 1 90 ? 1.643 -4.981 12.404 1.00 87.75 90 VAL A O 1
ATOM 695 N N . ARG A 1 91 ? -0.591 -5.041 12.136 1.00 85.81 91 ARG A N 1
ATOM 696 C CA . ARG A 1 91 ? -0.916 -4.262 13.352 1.00 85.81 91 ARG A CA 1
ATOM 697 C C . ARG A 1 91 ? -0.117 -2.956 13.490 1.00 85.81 91 ARG A C 1
ATOM 699 O O . ARG A 1 91 ? 0.313 -2.604 14.582 1.00 85.81 91 ARG A O 1
ATOM 706 N N . GLY A 1 92 ? 0.107 -2.266 12.370 1.00 78.94 92 GLY A N 1
ATOM 707 C CA . GLY A 1 92 ? 0.849 -1.001 12.323 1.00 78.94 92 GLY A CA 1
ATOM 708 C C . GLY A 1 92 ? 2.375 -1.128 12.307 1.00 78.94 92 GLY A C 1
ATOM 709 O O . GLY A 1 92 ? 3.051 -0.120 12.150 1.00 78.94 92 GLY A O 1
ATOM 710 N N . THR A 1 93 ? 2.939 -2.332 12.414 1.00 85.56 93 THR A N 1
ATOM 711 C CA . THR A 1 93 ? 4.379 -2.566 12.236 1.00 85.56 93 THR A CA 1
ATOM 712 C C . THR A 1 93 ? 4.662 -2.996 10.803 1.00 85.56 93 THR A C 1
ATOM 714 O O . THR A 1 93 ? 4.059 -3.955 10.319 1.00 85.56 93 THR A O 1
ATOM 717 N N . PHE A 1 94 ? 5.586 -2.306 10.138 1.00 85.25 94 PHE A N 1
ATOM 718 C CA . PHE A 1 94 ? 6.021 -2.614 8.777 1.00 85.25 94 PHE A CA 1
ATOM 719 C C . PHE A 1 94 ? 7.409 -3.253 8.789 1.00 85.25 94 PHE A C 1
ATOM 721 O O . PHE A 1 94 ? 8.281 -2.847 9.554 1.00 85.25 94 PHE A O 1
ATOM 728 N N . HIS A 1 95 ? 7.591 -4.273 7.955 1.00 86.06 95 HIS A N 1
ATOM 729 C CA . HIS A 1 95 ? 8.901 -4.872 7.713 1.00 86.06 95 HIS A CA 1
ATOM 730 C C . HIS A 1 95 ? 9.684 -4.049 6.692 1.00 86.06 95 HIS A C 1
ATOM 732 O O . HIS A 1 95 ? 9.083 -3.351 5.874 1.00 86.06 95 HIS A O 1
ATOM 738 N N . GLU A 1 96 ? 11.012 -4.179 6.723 1.00 85.62 96 GLU A N 1
ATOM 739 C CA . GLU A 1 96 ? 11.883 -3.582 5.713 1.00 85.62 96 GLU A CA 1
ATOM 740 C C . GLU A 1 96 ? 11.417 -4.004 4.306 1.00 85.62 96 GLU A C 1
ATOM 742 O O . GLU A 1 96 ? 11.228 -5.205 4.065 1.00 85.62 96 GLU A O 1
ATOM 747 N N . PRO A 1 97 ? 11.166 -3.045 3.398 1.00 89.44 97 PRO A N 1
ATOM 748 C CA . PRO A 1 97 ? 10.787 -3.349 2.027 1.00 89.44 97 PRO A CA 1
ATOM 749 C C . PRO A 1 97 ? 11.877 -4.160 1.324 1.00 89.44 97 PRO A C 1
ATOM 751 O O . PRO A 1 97 ? 13.059 -3.837 1.407 1.00 89.44 97 PRO A O 1
ATOM 754 N N . VAL A 1 98 ? 11.483 -5.209 0.601 1.00 92.19 98 VAL A N 1
ATOM 755 C CA . VAL A 1 98 ? 12.430 -6.083 -0.109 1.00 92.19 98 VAL A CA 1
ATOM 756 C C . VAL A 1 98 ? 12.088 -6.171 -1.585 1.00 92.19 98 VAL A C 1
ATOM 758 O O . VAL A 1 98 ? 10.928 -6.332 -1.956 1.00 92.19 98 VAL A O 1
ATOM 761 N N . PHE A 1 99 ? 13.103 -6.112 -2.440 1.00 94.19 99 PHE A N 1
ATOM 762 C CA . PHE A 1 99 ? 12.934 -6.386 -3.863 1.00 94.19 99 PHE A CA 1
ATOM 763 C C . PHE A 1 99 ? 12.886 -7.893 -4.114 1.00 94.19 99 PHE A C 1
ATOM 765 O O . PHE A 1 99 ? 13.715 -8.648 -3.595 1.00 94.19 99 PHE A O 1
ATOM 772 N N . LEU A 1 100 ? 11.938 -8.349 -4.934 1.00 94.06 100 LEU A N 1
ATOM 773 C CA . LEU A 1 100 ? 11.976 -9.722 -5.446 1.00 94.06 100 LEU A CA 1
ATOM 774 C C . LEU A 1 100 ? 12.953 -9.837 -6.614 1.00 94.06 100 LEU A C 1
ATOM 776 O O . LEU A 1 100 ? 13.325 -8.857 -7.246 1.00 94.06 100 LEU A O 1
ATOM 780 N N . LYS A 1 101 ? 13.328 -11.075 -6.945 1.00 93.69 101 LYS A N 1
ATOM 781 C CA . LYS A 1 101 ? 14.216 -11.368 -8.081 1.00 93.69 101 LYS A CA 1
ATOM 782 C C . LYS A 1 101 ? 13.546 -11.179 -9.445 1.00 93.69 101 LYS A C 1
ATOM 784 O O . LYS A 1 101 ? 14.249 -11.005 -10.433 1.00 93.69 101 LYS A O 1
ATOM 789 N N . ALA A 1 102 ? 12.219 -11.281 -9.503 1.00 94.00 102 ALA A N 1
ATOM 790 C CA . ALA A 1 102 ? 11.425 -11.160 -10.720 1.00 94.00 102 ALA A CA 1
ATOM 791 C C . ALA A 1 102 ? 9.953 -10.884 -10.378 1.00 94.00 102 ALA A C 1
ATOM 793 O O . ALA A 1 102 ? 9.509 -11.152 -9.257 1.00 94.00 102 ALA A O 1
ATOM 794 N N . TRP A 1 103 ? 9.206 -10.391 -11.364 1.00 94.25 103 TRP A N 1
ATOM 795 C CA . TRP A 1 103 ? 7.751 -10.294 -11.300 1.00 94.25 103 TRP A CA 1
ATOM 796 C C . TRP A 1 103 ? 7.092 -11.681 -11.363 1.00 94.25 103 TRP A C 1
ATOM 798 O O . TRP A 1 103 ? 7.589 -12.559 -12.073 1.00 94.25 103 TRP A O 1
ATOM 808 N N . PRO A 1 104 ? 5.993 -11.906 -10.620 1.00 91.00 104 PRO A N 1
ATOM 809 C CA . PRO A 1 104 ? 5.268 -13.175 -10.643 1.00 91.00 104 PRO A CA 1
ATOM 810 C C . PRO A 1 104 ? 4.424 -13.369 -11.913 1.00 91.00 104 PRO A C 1
ATOM 812 O O . PRO A 1 104 ? 4.145 -14.507 -12.287 1.00 91.00 104 PRO A O 1
ATOM 815 N N . ASP A 1 105 ? 4.014 -12.282 -12.567 1.00 91.50 105 ASP A N 1
ATOM 816 C CA . ASP A 1 105 ? 3.180 -12.285 -13.768 1.00 91.50 105 ASP A CA 1
ATOM 817 C C . ASP A 1 105 ? 3.571 -11.132 -14.721 1.00 91.50 105 ASP A C 1
ATOM 819 O O . ASP A 1 105 ? 4.551 -10.430 -14.482 1.00 91.50 105 ASP A O 1
ATOM 823 N N . LYS A 1 106 ? 2.852 -10.987 -15.845 1.00 91.50 106 LYS A N 1
ATOM 824 C CA . LYS A 1 106 ? 3.113 -9.950 -16.868 1.00 91.50 106 LYS A CA 1
ATOM 825 C C . LYS A 1 106 ? 2.540 -8.576 -16.512 1.00 91.50 106 LYS A C 1
ATOM 827 O O . LYS A 1 106 ? 2.839 -7.602 -17.198 1.00 91.50 106 LYS A O 1
ATOM 832 N N . ASP A 1 107 ? 1.658 -8.511 -15.524 1.00 92.31 107 ASP A N 1
ATOM 833 C CA . ASP A 1 107 ? 0.992 -7.288 -15.112 1.00 92.31 107 ASP A CA 1
ATOM 834 C C . ASP A 1 107 ? 1.784 -6.672 -13.958 1.00 92.31 107 ASP A C 1
ATOM 836 O O . ASP A 1 107 ? 1.640 -7.017 -12.785 1.00 92.31 107 ASP A O 1
ATOM 840 N N . HIS A 1 108 ? 2.643 -5.728 -14.330 1.00 94.00 108 HIS A N 1
ATOM 841 C CA . HIS A 1 108 ? 3.509 -5.019 -13.401 1.00 94.00 108 HIS A CA 1
ATOM 842 C C . HIS A 1 108 ? 2.791 -3.841 -12.720 1.00 94.00 108 HIS A C 1
ATOM 844 O O . HIS A 1 108 ? 3.424 -2.838 -12.403 1.00 94.00 108 HIS A O 1
ATOM 850 N N . SER A 1 109 ? 1.472 -3.902 -12.521 1.00 93.62 109 SER A N 1
ATOM 851 C CA . SER A 1 109 ? 0.763 -2.909 -11.711 1.00 93.62 109 SER A CA 1
ATOM 852 C C . SER A 1 109 ? 1.097 -3.065 -10.226 1.00 93.62 109 SER A C 1
ATOM 854 O O . SER A 1 109 ? 1.333 -4.158 -9.700 1.00 93.62 109 SER A O 1
ATOM 856 N N . THR A 1 110 ? 1.096 -1.941 -9.518 1.00 95.19 110 THR A N 1
ATOM 857 C CA . THR A 1 110 ? 1.136 -1.929 -8.058 1.00 95.19 110 THR A CA 1
ATOM 858 C C . THR A 1 110 ? -0.176 -2.476 -7.522 1.00 95.19 110 THR A C 1
ATOM 860 O O . THR A 1 110 ? -1.245 -1.995 -7.894 1.00 95.19 110 THR A O 1
ATOM 863 N N . ARG A 1 111 ? -0.104 -3.438 -6.600 1.00 95.62 111 ARG A N 1
ATOM 864 C CA . ARG A 1 111 ? -1.264 -4.005 -5.909 1.00 95.62 111 ARG A CA 1
ATOM 865 C C . ARG A 1 111 ? -0.993 -4.136 -4.426 1.00 95.62 111 ARG A C 1
ATOM 867 O O . ARG A 1 111 ? -0.067 -4.837 -4.019 1.00 95.62 111 ARG A O 1
ATOM 874 N N . ILE A 1 112 ? -1.830 -3.504 -3.612 1.00 95.75 112 ILE A N 1
ATOM 875 C CA . ILE A 1 112 ? -1.722 -3.544 -2.154 1.00 95.75 112 ILE A CA 1
ATOM 876 C C . ILE A 1 112 ? -3.045 -4.007 -1.560 1.00 95.75 112 ILE A C 1
ATOM 878 O O . ILE A 1 112 ? -4.066 -3.338 -1.674 1.00 95.75 112 ILE A O 1
ATOM 882 N N . VAL A 1 113 ? -3.018 -5.151 -0.887 1.00 95.06 113 VAL A N 1
ATOM 883 C CA . VAL A 1 113 ? -4.142 -5.671 -0.114 1.00 95.06 113 VAL A CA 1
ATOM 884 C C . VAL A 1 113 ? -4.042 -5.141 1.305 1.00 95.06 113 VAL A C 1
ATOM 886 O O . VAL A 1 113 ? -3.045 -5.372 1.997 1.00 95.06 113 VAL A O 1
ATOM 889 N N . VAL A 1 114 ? -5.100 -4.477 1.754 1.00 93.75 114 VAL A N 1
ATOM 890 C CA . VAL A 1 114 ? -5.203 -3.908 3.095 1.00 93.75 114 VAL A CA 1
ATOM 891 C C . VAL A 1 114 ? -6.415 -4.511 3.793 1.00 93.75 114 VAL A C 1
ATOM 893 O O . VAL A 1 114 ? -7.515 -4.534 3.244 1.00 93.75 114 VAL A O 1
ATOM 896 N N . ILE A 1 115 ? -6.212 -5.005 5.012 1.00 93.19 115 ILE A N 1
ATOM 897 C CA . ILE A 1 115 ? -7.259 -5.537 5.884 1.00 93.19 115 ILE A CA 1
ATOM 898 C C . ILE A 1 115 ? -7.330 -4.649 7.120 1.00 93.19 115 ILE A C 1
ATOM 900 O O . ILE A 1 115 ? -6.350 -4.514 7.856 1.00 93.19 115 ILE A O 1
ATOM 904 N N . LEU A 1 116 ? -8.496 -4.061 7.343 1.00 92.62 116 LEU A N 1
ATOM 905 C CA . LEU A 1 116 ? -8.763 -3.042 8.347 1.00 92.62 116 LEU A CA 1
ATOM 906 C C . LEU A 1 116 ? -9.820 -3.524 9.339 1.00 92.62 116 LEU A C 1
ATOM 908 O O . LEU A 1 116 ? -10.642 -4.377 9.011 1.00 92.62 116 LEU A O 1
ATOM 912 N N . LYS A 1 117 ? -9.842 -2.930 10.531 1.00 92.25 117 LYS A N 1
ATOM 913 C CA . LYS A 1 117 ? -10.904 -3.081 11.526 1.00 92.25 117 LYS A CA 1
ATOM 914 C C . LYS A 1 117 ? -11.328 -1.713 12.054 1.00 92.25 117 LYS A C 1
ATOM 916 O O . LYS A 1 117 ? -10.530 -1.015 12.668 1.00 92.25 117 LYS A O 1
ATOM 921 N N . GLY A 1 118 ? -12.590 -1.348 11.843 1.00 89.12 118 GLY A N 1
ATOM 922 C CA . GLY A 1 118 ? -13.169 -0.090 12.322 1.00 89.12 118 GLY A CA 1
ATOM 923 C C . GLY A 1 118 ? -12.695 1.161 11.573 1.00 89.12 118 GLY A C 1
ATOM 924 O O . GLY A 1 118 ? -12.895 2.264 12.071 1.00 89.12 118 GLY A O 1
ATOM 925 N N . LEU A 1 119 ? -12.072 1.004 10.399 1.00 89.06 119 LEU A N 1
ATOM 926 C CA . LEU A 1 119 ? -11.670 2.101 9.514 1.00 89.06 119 LEU A CA 1
ATOM 927 C C . LEU A 1 119 ? -12.379 1.959 8.165 1.00 89.06 119 LEU A C 1
ATOM 929 O O . LEU A 1 119 ? -12.444 0.859 7.617 1.00 89.06 119 LEU A O 1
ATOM 933 N N . ASP A 1 120 ? -12.894 3.070 7.633 1.00 89.69 120 ASP A N 1
ATOM 934 C CA . ASP A 1 120 ? -13.527 3.109 6.312 1.00 89.69 120 ASP A CA 1
ATOM 935 C C . ASP A 1 120 ? -12.488 2.812 5.211 1.00 89.69 120 ASP A C 1
ATOM 937 O O . ASP A 1 120 ? -11.536 3.581 5.051 1.00 89.69 120 ASP A O 1
ATOM 941 N N . PRO A 1 121 ? -12.662 1.748 4.405 1.00 89.81 121 PRO A N 1
ATOM 942 C CA . PRO A 1 121 ? -11.793 1.457 3.267 1.00 89.81 121 PRO A CA 1
ATOM 943 C C . PRO A 1 121 ? -11.622 2.634 2.310 1.00 89.81 121 PRO A C 1
ATOM 945 O O . PRO A 1 121 ? -10.526 2.866 1.799 1.00 89.81 121 PRO A O 1
ATOM 948 N N . LYS A 1 122 ? -12.679 3.427 2.098 1.00 90.88 122 LYS A N 1
ATOM 949 C CA . LYS A 1 122 ? -12.625 4.562 1.172 1.00 90.88 122 LYS A CA 1
ATOM 950 C C . LYS A 1 122 ? -11.669 5.647 1.656 1.00 90.88 122 LYS A C 1
ATOM 952 O O . LYS A 1 122 ? -11.130 6.382 0.836 1.00 90.88 122 LYS A O 1
ATOM 957 N N . PHE A 1 123 ? -11.456 5.770 2.966 1.00 91.00 123 PHE A N 1
ATOM 958 C CA . PHE A 1 123 ? -10.450 6.680 3.504 1.00 91.00 123 PHE A CA 1
ATOM 959 C C . PHE A 1 123 ? -9.041 6.256 3.077 1.00 91.00 123 PHE A C 1
ATOM 961 O O . PHE A 1 123 ? -8.291 7.089 2.576 1.00 91.00 123 PHE A O 1
ATOM 968 N N . VAL A 1 124 ? -8.711 4.967 3.204 1.00 92.19 124 VAL A N 1
ATOM 969 C CA . VAL A 1 124 ? -7.396 4.439 2.805 1.00 92.19 124 VAL A CA 1
ATOM 970 C C . VAL A 1 124 ? -7.192 4.543 1.295 1.00 92.19 124 VAL A C 1
ATOM 972 O O . VAL A 1 124 ? -6.111 4.935 0.867 1.00 92.19 124 VAL A O 1
ATOM 975 N N . GLN A 1 125 ? -8.236 4.283 0.500 1.00 92.75 125 GLN A N 1
ATOM 976 C CA . GLN A 1 125 ? -8.208 4.507 -0.949 1.00 92.75 125 GLN A CA 1
ATOM 977 C C . GLN A 1 125 ? -7.866 5.965 -1.283 1.00 92.75 125 GLN A C 1
ATOM 979 O O . GLN A 1 125 ? -6.877 6.220 -1.959 1.00 92.75 125 GLN A O 1
ATOM 984 N N . ARG A 1 126 ? -8.615 6.932 -0.733 1.00 91.88 126 ARG A N 1
ATOM 985 C CA . ARG A 1 126 ? -8.359 8.365 -0.969 1.00 91.88 126 ARG A CA 1
ATOM 986 C C . ARG A 1 126 ? -6.964 8.793 -0.525 1.00 91.88 126 ARG A C 1
ATOM 988 O O . ARG A 1 126 ? -6.356 9.645 -1.166 1.00 91.88 126 ARG A O 1
ATOM 995 N N . LEU A 1 127 ? -6.477 8.235 0.584 1.00 91.56 127 LEU A N 1
ATOM 996 C CA . LEU A 1 127 ? -5.139 8.521 1.079 1.00 91.56 127 LEU A CA 1
ATOM 997 C C . LEU A 1 127 ? -4.084 8.074 0.067 1.00 91.56 127 LEU A C 1
ATOM 999 O O . LEU A 1 127 ? -3.227 8.867 -0.312 1.00 91.56 127 LEU A O 1
ATOM 1003 N N . PHE A 1 128 ? -4.183 6.827 -0.392 1.00 92.88 128 PHE A N 1
ATOM 1004 C CA . PHE A 1 128 ? -3.289 6.273 -1.400 1.00 92.88 128 PHE A CA 1
ATOM 1005 C C . PHE A 1 128 ? -3.351 7.060 -2.715 1.00 92.88 128 PHE A C 1
ATOM 1007 O O . PHE A 1 128 ? -2.309 7.473 -3.219 1.00 92.88 128 PHE A O 1
ATOM 1014 N N . ASP A 1 129 ? -4.552 7.365 -3.213 1.00 91.25 129 ASP A N 1
ATOM 1015 C CA . ASP A 1 129 ? -4.745 8.145 -4.441 1.00 91.25 129 ASP A CA 1
ATOM 1016 C C . ASP A 1 129 ? -4.117 9.541 -4.331 1.00 91.25 129 ASP A C 1
ATOM 1018 O O . ASP A 1 129 ? -3.508 10.036 -5.279 1.00 91.25 129 ASP A O 1
ATOM 1022 N N . GLY A 1 130 ? -4.213 10.175 -3.159 1.00 89.94 130 GLY A N 1
ATOM 1023 C CA . GLY A 1 130 ? -3.592 11.472 -2.896 1.00 89.94 130 GLY A CA 1
ATOM 1024 C C . GLY A 1 130 ? -2.064 11.441 -2.996 1.00 89.94 130 GLY A C 1
ATOM 1025 O O . GLY A 1 130 ? -1.461 12.419 -3.435 1.00 89.94 130 GLY A O 1
ATOM 1026 N N . PHE A 1 131 ? -1.436 10.326 -2.627 1.00 87.19 131 PHE A N 1
ATOM 1027 C CA . PHE A 1 131 ? 0.008 10.129 -2.754 1.00 87.19 131 PHE A CA 1
ATOM 1028 C C . PHE A 1 131 ? 0.418 9.727 -4.174 1.00 87.19 131 PHE A C 1
ATOM 1030 O O . PHE A 1 131 ? 1.366 10.293 -4.716 1.00 87.19 131 PHE A O 1
ATOM 1037 N N . ALA A 1 132 ? -0.321 8.806 -4.795 1.00 86.31 132 ALA A N 1
ATOM 1038 C CA . ALA A 1 132 ? -0.040 8.312 -6.139 1.00 86.31 132 ALA A CA 1
ATOM 1039 C C . ALA A 1 132 ? -0.243 9.394 -7.216 1.00 86.31 132 ALA A C 1
ATOM 1041 O O . ALA A 1 132 ? 0.586 9.560 -8.109 1.00 86.31 132 ALA A O 1
ATOM 1042 N N . ASN A 1 133 ? -1.313 10.188 -7.114 1.00 79.38 133 ASN A N 1
ATOM 1043 C CA . ASN A 1 133 ? -1.677 11.151 -8.154 1.00 79.38 133 ASN A CA 1
ATOM 1044 C C . ASN A 1 133 ? -0.869 12.458 -8.091 1.00 79.38 133 ASN A C 1
ATOM 1046 O O . ASN A 1 133 ? -0.566 13.048 -9.122 1.00 79.38 133 ASN A O 1
ATOM 1050 N N . ARG A 1 134 ? -0.474 12.922 -6.895 1.00 61.91 134 ARG A N 1
ATOM 1051 C CA . ARG A 1 134 ? 0.262 14.195 -6.750 1.00 61.91 134 ARG A CA 1
ATOM 1052 C C . ARG A 1 134 ? 1.655 14.185 -7.385 1.00 61.91 134 ARG A C 1
ATOM 1054 O O . ARG A 1 134 ? 2.176 15.262 -7.649 1.00 61.91 134 ARG A O 1
ATOM 1061 N N . ILE A 1 135 ? 2.252 13.012 -7.610 1.00 55.44 135 ILE A N 1
ATOM 1062 C CA . ILE A 1 135 ? 3.621 12.882 -8.143 1.00 55.44 135 ILE A CA 1
ATOM 1063 C C . ILE A 1 135 ? 3.647 12.274 -9.553 1.00 55.44 135 ILE A C 1
ATOM 1065 O O . ILE A 1 135 ? 4.624 12.471 -10.274 1.00 55.44 135 ILE A O 1
ATOM 1069 N N . SER A 1 136 ? 2.556 11.649 -10.021 1.00 53.59 136 SER A N 1
ATOM 1070 C CA . SER A 1 136 ? 2.430 11.320 -11.449 1.00 53.59 136 SER A CA 1
ATOM 1071 C C . SER A 1 136 ? 2.585 12.570 -12.329 1.00 53.59 136 SER A C 1
ATOM 1073 O O . SER A 1 136 ? 3.133 12.471 -13.423 1.00 53.59 136 SER A O 1
ATOM 1075 N N . THR A 1 137 ? 2.175 13.748 -11.844 1.00 50.19 137 THR A N 1
ATOM 1076 C CA . THR A 1 137 ? 2.398 15.031 -12.531 1.00 50.19 137 THR A CA 1
ATOM 1077 C C . THR A 1 137 ? 3.871 15.464 -12.515 1.00 50.19 137 THR A C 1
ATOM 1079 O O . THR A 1 137 ? 4.374 15.931 -13.526 1.00 50.19 137 THR A O 1
ATOM 1082 N N . ASP A 1 138 ? 4.592 15.255 -11.409 1.00 49.28 138 ASP A N 1
ATOM 1083 C CA . ASP A 1 138 ? 6.002 15.663 -11.248 1.00 49.28 138 ASP A CA 1
ATOM 1084 C C . ASP A 1 138 ? 6.971 14.781 -12.064 1.00 49.28 138 ASP A C 1
ATOM 1086 O O . ASP A 1 138 ? 7.915 15.268 -12.688 1.00 49.28 138 ASP A O 1
ATOM 1090 N N . THR A 1 139 ? 6.695 13.474 -12.151 1.00 46.34 139 THR A N 1
ATOM 1091 C CA . THR A 1 139 ? 7.496 12.547 -12.974 1.00 46.34 139 THR A CA 1
ATOM 1092 C C . THR A 1 139 ? 7.246 12.753 -14.471 1.00 46.34 139 THR A C 1
ATOM 1094 O O . THR A 1 139 ? 8.188 12.678 -15.264 1.00 46.34 139 THR A O 1
ATOM 1097 N N . ALA A 1 140 ? 6.004 13.063 -14.866 1.00 48.28 140 ALA A N 1
ATOM 1098 C CA . ALA A 1 140 ? 5.676 13.417 -16.247 1.00 48.28 140 ALA A CA 1
ATOM 1099 C C . ALA A 1 140 ? 6.387 14.709 -16.693 1.00 48.28 140 ALA A C 1
ATOM 1101 O O . ALA A 1 140 ? 6.895 14.754 -17.811 1.00 48.28 140 ALA A O 1
ATOM 1102 N N . ASP A 1 141 ? 6.518 15.708 -15.812 1.00 53.16 141 ASP A N 1
ATOM 1103 C CA . ASP A 1 141 ? 7.289 16.929 -16.082 1.00 53.16 141 ASP A CA 1
ATOM 1104 C C . ASP A 1 141 ? 8.790 16.638 -16.246 1.00 53.16 141 ASP A C 1
ATOM 1106 O O . ASP A 1 141 ? 9.428 17.164 -17.154 1.00 53.16 141 ASP A O 1
ATOM 1110 N N . ARG A 1 142 ? 9.371 15.729 -15.445 1.00 47.38 142 ARG A N 1
ATOM 1111 C CA . ARG A 1 142 ? 10.786 15.340 -15.600 1.00 47.38 142 ARG A CA 1
ATOM 1112 C C . ARG A 1 142 ? 11.054 14.597 -16.914 1.00 47.38 142 ARG A C 1
ATOM 1114 O O . ARG A 1 142 ? 12.092 14.832 -17.532 1.00 47.38 142 ARG A O 1
ATOM 1121 N N . ALA A 1 143 ? 10.141 13.726 -17.345 1.00 49.94 143 ALA A N 1
ATOM 1122 C CA . ALA A 1 143 ? 10.228 13.068 -18.649 1.00 49.94 143 ALA A CA 1
ATOM 1123 C C . ALA A 1 143 ? 10.035 14.072 -19.803 1.00 49.94 143 ALA A C 1
ATOM 1125 O O . ALA A 1 143 ? 10.788 14.036 -20.774 1.00 49.94 143 ALA A O 1
ATOM 1126 N N . ALA A 1 144 ? 9.110 15.027 -19.661 1.00 48.06 144 ALA A N 1
ATOM 1127 C CA . ALA A 1 144 ? 8.898 16.102 -20.630 1.00 48.06 144 ALA A CA 1
ATOM 1128 C C . ALA A 1 144 ? 10.074 17.095 -20.698 1.00 48.06 144 ALA A C 1
ATOM 1130 O O . ALA A 1 144 ? 10.356 17.640 -21.761 1.00 48.06 144 ALA A O 1
ATOM 1131 N N . LEU A 1 145 ? 10.807 17.304 -19.598 1.00 50.56 145 LEU A N 1
ATOM 1132 C CA . LEU A 1 145 ? 12.001 18.152 -19.573 1.00 50.56 145 LEU A CA 1
ATOM 1133 C C . LEU A 1 145 ? 13.196 17.505 -20.297 1.00 50.56 145 LEU A C 1
ATOM 1135 O O . LEU A 1 145 ? 14.046 18.223 -20.822 1.00 50.56 145 LEU A O 1
ATOM 1139 N N . MET A 1 146 ? 13.266 16.168 -20.338 1.00 48.81 146 MET A N 1
ATOM 1140 C CA . MET A 1 146 ? 14.308 15.427 -21.068 1.00 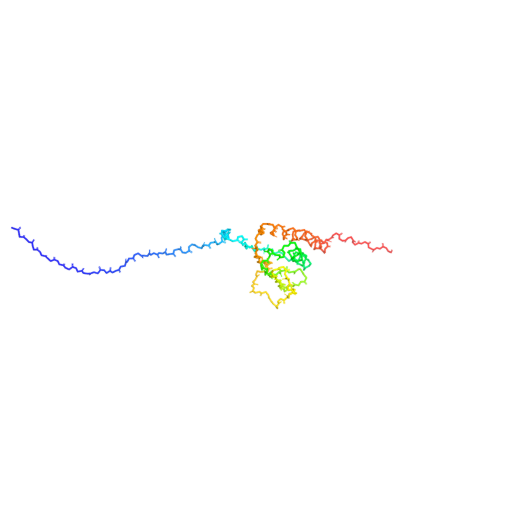48.81 146 MET A CA 1
ATOM 1141 C C . MET A 1 146 ? 14.008 15.280 -22.567 1.00 48.81 146 MET A C 1
ATOM 1143 O O . MET A 1 146 ? 14.943 15.135 -23.349 1.00 48.81 146 MET A O 1
ATOM 1147 N N . ASP A 1 147 ? 12.738 15.387 -22.964 1.00 49.75 147 ASP A N 1
ATOM 1148 C CA . ASP A 1 147 ? 12.267 15.318 -24.356 1.00 49.75 147 ASP A CA 1
ATOM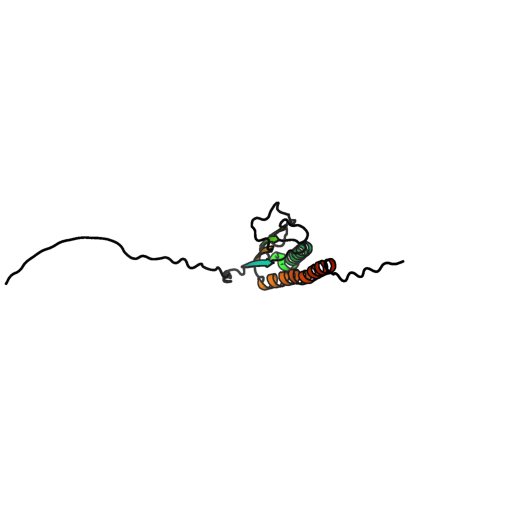 1149 C C . ASP A 1 147 ? 11.759 16.688 -24.860 1.00 49.75 147 ASP A C 1
ATOM 1151 O O . ASP A 1 147 ? 10.829 16.782 -25.659 1.00 49.75 147 ASP A O 1
ATOM 1155 N N . ASN A 1 148 ? 12.339 17.786 -24.352 1.00 45.38 148 ASN A N 1
ATOM 1156 C CA . ASN A 1 148 ? 12.017 19.140 -24.799 1.00 45.38 148 ASN A CA 1
ATOM 1157 C C . ASN A 1 148 ? 12.979 19.581 -25.924 1.00 45.38 148 ASN A C 1
ATOM 1159 O O . ASN A 1 148 ? 14.083 20.056 -25.631 1.00 45.38 148 ASN A O 1
ATOM 1163 N N . PRO A 1 149 ? 12.579 19.513 -27.212 1.00 52.81 149 PRO A N 1
ATOM 1164 C CA . PRO A 1 149 ? 13.392 19.987 -28.336 1.00 52.81 149 PRO A CA 1
ATOM 1165 C C . PRO A 1 149 ? 13.633 21.510 -28.336 1.00 52.81 149 PRO A C 1
ATOM 1167 O O . PRO A 1 149 ? 14.304 22.020 -29.231 1.00 52.81 149 PRO A O 1
ATOM 1170 N N . LEU A 1 150 ? 13.119 22.251 -27.346 1.00 52.72 150 LEU A N 1
ATOM 1171 C CA . LEU A 1 150 ? 13.377 23.677 -27.137 1.00 52.72 150 LEU A CA 1
ATOM 1172 C C . LEU A 1 150 ? 14.476 23.958 -26.097 1.00 52.72 150 LEU A C 1
ATOM 1174 O O . LEU A 1 150 ? 14.566 25.087 -25.616 1.00 52.72 150 LEU A O 1
ATOM 1178 N N . ALA A 1 151 ? 15.331 22.988 -25.747 1.00 48.34 151 ALA A N 1
ATOM 1179 C CA . ALA A 1 151 ? 16.569 23.283 -25.024 1.00 48.34 151 ALA A CA 1
ATOM 1180 C C . ALA A 1 151 ? 17.412 24.265 -25.860 1.00 48.34 151 ALA A C 1
ATOM 1182 O O . ALA A 1 151 ? 18.041 23.896 -26.851 1.00 48.34 151 ALA A O 1
ATOM 1183 N N . ILE A 1 152 ? 17.356 25.545 -25.488 1.00 44.06 152 ILE A N 1
ATOM 1184 C CA . ILE A 1 152 ? 18.030 26.649 -26.168 1.00 44.06 152 ILE A CA 1
ATOM 1185 C C . ILE A 1 152 ? 19.534 26.359 -26.176 1.00 44.06 152 ILE A C 1
ATOM 1187 O O . ILE A 1 152 ? 20.238 26.538 -25.184 1.00 44.06 152 ILE A O 1
ATOM 1191 N N . SER A 1 153 ? 20.025 25.910 -27.329 1.00 51.78 153 SER A N 1
ATOM 1192 C CA . SER A 1 153 ? 21.440 25.911 -27.672 1.00 51.78 153 SER A CA 1
ATOM 1193 C C . SER A 1 153 ? 21.889 27.364 -27.793 1.00 51.78 153 SER A C 1
ATOM 1195 O O . SER A 1 153 ? 21.565 28.042 -28.768 1.00 51.78 153 SER A O 1
ATOM 1197 N N . GLY A 1 154 ? 22.623 27.854 -26.796 1.00 40.53 154 GLY A N 1
ATOM 1198 C CA . GLY A 1 154 ? 23.050 29.248 -26.761 1.00 40.53 154 GLY A CA 1
ATOM 1199 C C . GLY A 1 154 ? 24.204 29.540 -25.810 1.00 40.53 154 GLY A C 1
ATOM 1200 O O . GLY A 1 154 ? 24.103 30.472 -25.026 1.00 40.53 154 GLY A O 1
ATOM 1201 N N . PHE A 1 155 ? 25.302 28.781 -25.890 1.00 46.28 155 PHE A N 1
ATOM 1202 C CA . PHE A 1 155 ? 26.614 29.249 -25.424 1.00 46.28 155 PHE A CA 1
ATOM 1203 C C . PHE A 1 155 ? 27.481 29.677 -26.621 1.00 46.28 155 PHE A C 1
ATOM 1205 O O . PHE A 1 155 ? 27.920 28.856 -27.426 1.00 46.28 155 PHE A O 1
ATOM 1212 N N . ARG A 1 156 ? 27.737 30.984 -26.703 1.00 40.06 156 ARG A N 1
ATOM 1213 C CA . ARG A 1 156 ? 28.928 31.663 -27.252 1.00 40.06 156 ARG A CA 1
ATOM 1214 C C . ARG A 1 156 ? 28.974 32.986 -26.476 1.00 40.06 156 ARG A C 1
ATOM 1216 O O . ARG A 1 156 ? 27.952 33.658 -26.432 1.00 40.06 156 ARG A O 1
ATOM 1223 N N . GLN A 1 157 ? 30.045 33.394 -25.813 1.00 48.69 157 GLN A N 1
ATOM 1224 C CA . GLN A 1 157 ? 31.472 33.182 -26.026 1.00 48.69 157 GLN A CA 1
ATOM 1225 C C . GLN A 1 157 ? 32.203 33.472 -24.708 1.00 48.69 157 GLN A C 1
ATOM 1227 O O . GLN A 1 157 ? 31.636 34.245 -23.903 1.00 48.69 157 GLN A O 1
#

Sequence (157 aa):
NLKRDAGSAVHDHAHCNDDHDHSLHRHEQDPRIAHQGISSLVLVHDSPLPVRVIETFCELLASAHGSQLLRLKGLVNVAENPLPLVVHGVRGTFHEPVFLKAWPDKDHSTRIVVILKGLDPKFVQRLFDGFANRISTDTADRAALMDNPLAISGFRQ

pLDDT: mean 74.45, std 22.05, range [31.45, 96.31]

Foldseek 3Di:
DDDDDDDDDDDDDDDDDPPPPPPDPPCPPDQPPPPQQKGKDKAKAQDAAAPVLVVVLLLCCLVVPLQFWAWKWKFGRHPVDNFTWIWIHGSSDTDDIDTDPHDPDPRNIIIMMTMGGNDDPVVSNVSSCVSRVVCVVVVVVVVCVVVPPPPDPDDDD

Secondary structure (DSSP, 8-state):
----------------------------------SSSEEEEEEEESS-B-HHHHHHHHHHHHHHHTTTEEEEEEEEEETTEEEEEEEEEETTEEPPPEE-SS-SSS---EEEEEEEESS-HHHHHHHHHHHHHHHHHHHHHHHHHHT-TT-------